Protein AF-A0A356THM4-F1 (afdb_monomer_lite)

Sequence (68 aa):
REVLETLTDREKEILRMRFGMDGEEEHTLTDVGDKFGLSRERIRQLQVQALRKLREARGGILEDFAEV

pLDDT: mean 78.15, std 17.13, range [39.47, 96.0]

Radius of gyration: 11.81 Å; chains: 1; bounding box: 27×23×26 Å

Secondary structure (DSSP, 8-state):
--GGGGS-HHHHHHHHHHHTGGGPPP--HHHHHHHHT--HHHHHHHHHHHHHHHHHHHTS---SSS--

Foldseek 3Di:
DDLCVPDDPLLVVLVCQCPVHPPHDHDQLVVSCVVVVHDSVVSVVSVVVSLVSVCVVVVHDDPPPPDD

Structure (mmCIF, N/CA/C/O backbone):
data_AF-A0A356THM4-F1
#
_entry.id   AF-A0A356THM4-F1
#
loop_
_atom_site.group_PDB
_atom_site.id
_atom_site.type_symbol
_atom_site.label_atom_id
_atom_site.label_alt_id
_atom_site.label_comp_id
_atom_site.label_asym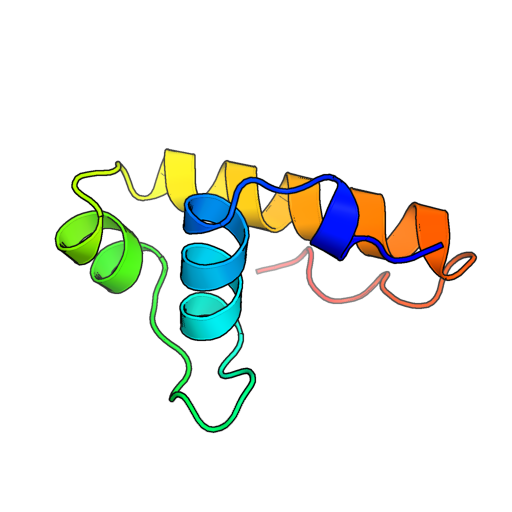_id
_atom_site.label_entity_id
_atom_site.label_seq_id
_atom_site.pdbx_PDB_ins_code
_atom_site.Cartn_x
_atom_site.Cartn_y
_atom_site.Cartn_z
_atom_site.occupancy
_atom_site.B_iso_or_equiv
_atom_site.auth_seq_id
_atom_site.auth_comp_id
_atom_site.auth_asym_id
_atom_site.auth_atom_id
_atom_site.pdbx_PDB_model_num
ATOM 1 N N . ARG A 1 1 ? 6.248 -10.499 -15.509 1.00 45.91 1 ARG A N 1
ATOM 2 C CA . ARG A 1 1 ? 5.020 -11.031 -14.873 1.00 45.91 1 ARG A CA 1
ATOM 3 C C . ARG A 1 1 ? 4.654 -10.055 -13.773 1.00 45.91 1 ARG A C 1
ATOM 5 O O . ARG A 1 1 ? 5.540 -9.704 -13.000 1.00 45.91 1 ARG A O 1
ATOM 12 N N . GLU A 1 2 ? 3.472 -9.465 -13.855 1.00 54.03 2 GLU A N 1
ATOM 13 C CA . GLU A 1 2 ? 3.156 -8.172 -13.250 1.00 54.03 2 GLU A CA 1
ATOM 14 C C . GLU A 1 2 ? 3.098 -8.266 -11.721 1.00 54.03 2 GLU A C 1
ATOM 16 O O . GLU A 1 2 ? 2.352 -9.048 -11.147 1.00 54.03 2 GLU A O 1
ATOM 21 N N . VAL A 1 3 ? 3.893 -7.449 -11.032 1.00 54.31 3 VAL A N 1
ATOM 22 C CA . VAL A 1 3 ? 3.976 -7.413 -9.556 1.00 54.31 3 VAL A CA 1
ATOM 23 C C . VAL A 1 3 ? 2.621 -7.138 -8.913 1.00 54.31 3 VAL A C 1
ATOM 25 O O . VAL A 1 3 ? 2.315 -7.659 -7.836 1.00 54.31 3 VAL A O 1
ATOM 28 N N . LEU A 1 4 ? 1.804 -6.360 -9.624 1.00 59.06 4 LEU A N 1
ATOM 29 C CA . LEU A 1 4 ? 0.450 -6.005 -9.249 1.00 59.06 4 LEU A CA 1
ATOM 30 C C . LEU A 1 4 ? -0.477 -7.228 -9.236 1.00 59.06 4 LEU A C 1
ATOM 32 O O . LEU A 1 4 ? -1.360 -7.271 -8.393 1.00 59.06 4 LEU A O 1
ATOM 36 N N . GLU A 1 5 ? -0.261 -8.263 -10.055 1.00 63.22 5 GLU A N 1
ATOM 37 C CA . GLU A 1 5 ? -1.127 -9.458 -10.088 1.00 63.22 5 GLU A CA 1
ATOM 38 C C . GLU A 1 5 ? -1.081 -10.273 -8.783 1.00 63.22 5 GLU A C 1
ATOM 40 O O . GLU A 1 5 ? -2.023 -10.996 -8.475 1.00 63.22 5 GLU A O 1
ATOM 45 N N . THR A 1 6 ? -0.008 -10.148 -7.989 1.00 67.88 6 THR A N 1
ATOM 46 C CA . THR A 1 6 ? 0.138 -10.864 -6.702 1.00 67.88 6 THR A CA 1
ATOM 47 C C . THR A 1 6 ? -0.429 -10.112 -5.500 1.00 67.88 6 THR A C 1
ATOM 49 O O . THR A 1 6 ? -0.331 -10.600 -4.372 1.00 67.88 6 THR A O 1
ATOM 52 N N . LEU A 1 7 ? -0.931 -8.899 -5.719 1.00 74.81 7 LEU A N 1
ATOM 53 C CA . LEU A 1 7 ? -1.514 -8.056 -4.689 1.00 74.81 7 LEU A CA 1
ATOM 54 C C . LEU A 1 7 ? -3.032 -8.127 -4.782 1.00 74.81 7 LEU A C 1
ATOM 56 O O . LEU A 1 7 ? -3.603 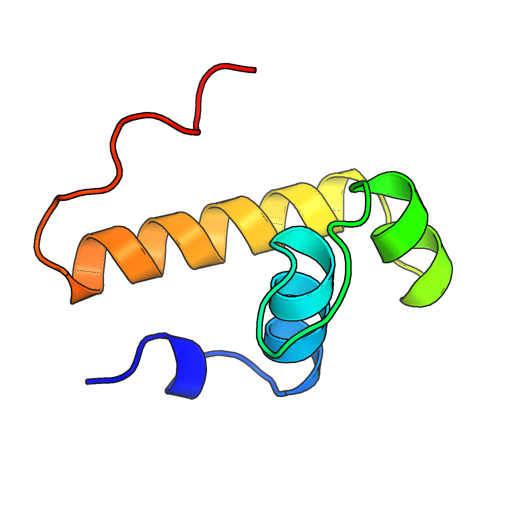-8.150 -5.874 1.00 74.81 7 LEU A O 1
ATOM 60 N N . THR A 1 8 ? -3.684 -8.133 -3.625 1.00 83.31 8 THR A N 1
ATOM 61 C CA . THR A 1 8 ? -5.135 -7.949 -3.569 1.00 83.31 8 THR A CA 1
ATOM 62 C C . THR A 1 8 ? -5.500 -6.576 -4.130 1.00 83.31 8 THR A C 1
ATOM 64 O O . THR A 1 8 ? -4.694 -5.644 -4.085 1.00 83.31 8 THR A O 1
ATOM 67 N N . ASP A 1 9 ? -6.720 -6.410 -4.635 1.00 86.44 9 ASP A N 1
ATOM 68 C CA . ASP A 1 9 ? -7.138 -5.117 -5.196 1.00 86.44 9 ASP A CA 1
ATOM 69 C C . ASP A 1 9 ? -7.055 -3.986 -4.163 1.00 86.44 9 ASP A C 1
ATOM 71 O O . ASP A 1 9 ? -6.637 -2.877 -4.489 1.00 86.44 9 ASP A O 1
ATOM 75 N N . ARG A 1 10 ? -7.301 -4.309 -2.887 1.00 89.25 10 ARG A N 1
ATOM 76 C CA . ARG A 1 10 ? -7.110 -3.387 -1.763 1.00 89.25 10 ARG A CA 1
ATOM 77 C C . ARG A 1 10 ? -5.649 -2.970 -1.585 1.00 89.25 10 ARG A C 1
ATOM 79 O O . ARG A 1 10 ? -5.375 -1.804 -1.336 1.00 89.25 10 ARG A O 1
ATOM 86 N N . GLU A 1 11 ? -4.703 -3.899 -1.703 1.00 86.44 11 GLU A N 1
ATOM 87 C CA . GLU A 1 11 ? -3.271 -3.580 -1.622 1.00 86.44 11 GLU A CA 1
ATOM 88 C C . GLU A 1 11 ? -2.806 -2.762 -2.828 1.00 86.44 11 GLU A C 1
ATOM 90 O O . GLU A 1 11 ? -2.016 -1.838 -2.655 1.00 86.44 11 GLU A O 1
ATOM 95 N N . LYS A 1 12 ? -3.320 -3.043 -4.034 1.00 86.62 12 LYS A N 1
ATOM 96 C CA . LYS A 1 12 ? -3.049 -2.210 -5.216 1.00 86.62 12 LYS A CA 1
ATOM 97 C C . LYS A 1 12 ? -3.515 -0.776 -4.986 1.00 86.62 12 LYS A C 1
ATOM 99 O O . LYS A 1 12 ? -2.762 0.144 -5.268 1.00 86.62 12 LYS A O 1
ATOM 104 N N . GLU A 1 13 ? -4.720 -0.584 -4.455 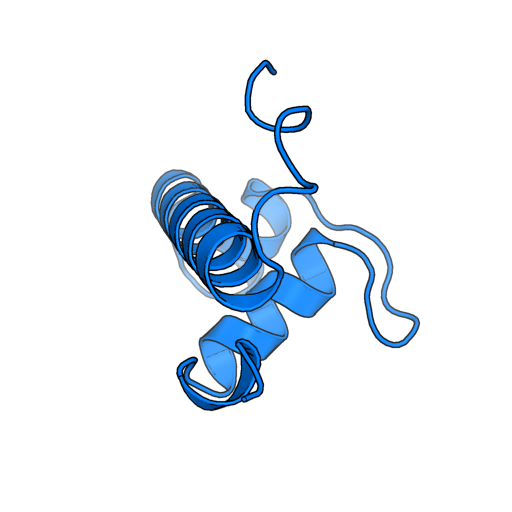1.00 89.44 13 GLU A N 1
ATOM 105 C CA . GLU A 1 13 ? -5.272 0.750 -4.204 1.00 89.44 13 GLU A CA 1
ATOM 106 C C . GLU A 1 13 ? -4.506 1.514 -3.116 1.00 89.44 13 GLU A C 1
ATOM 108 O O . GLU A 1 13 ? -4.165 2.677 -3.307 1.00 89.44 13 GLU A O 1
ATOM 113 N N . ILE A 1 14 ? -4.116 0.835 -2.030 1.00 90.75 14 ILE A N 1
ATOM 114 C CA . ILE A 1 14 ? -3.224 1.395 -1.000 1.00 90.75 14 ILE A CA 1
ATOM 115 C C . ILE A 1 14 ? -1.917 1.910 -1.621 1.00 90.75 14 ILE A C 1
ATOM 117 O O . ILE A 1 14 ? -1.440 2.986 -1.262 1.00 90.75 14 ILE A O 1
ATOM 121 N N . LEU A 1 15 ? -1.326 1.151 -2.547 1.00 86.50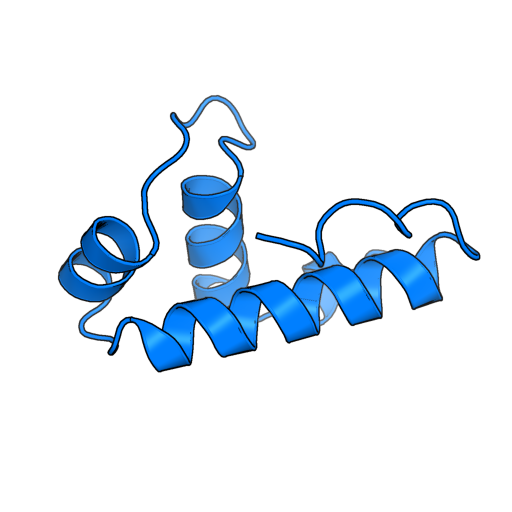 15 LEU A N 1
ATOM 122 C CA . LEU A 1 15 ? -0.070 1.531 -3.193 1.00 86.50 15 LEU A CA 1
ATOM 123 C C . LEU A 1 15 ? -0.260 2.631 -4.238 1.00 86.50 15 LEU A C 1
ATOM 125 O O . LEU A 1 15 ? 0.597 3.505 -4.322 1.00 86.50 15 LEU A O 1
ATOM 129 N N . ARG A 1 16 ? -1.365 2.625 -4.993 1.00 87.81 16 ARG A N 1
ATOM 130 C CA . ARG A 1 16 ? -1.696 3.711 -5.929 1.00 87.81 16 ARG A CA 1
ATOM 131 C C . ARG A 1 16 ? -1.777 5.044 -5.203 1.00 87.81 16 ARG A C 1
ATOM 133 O O . ARG A 1 16 ? -1.043 5.953 -5.571 1.00 87.81 16 ARG A O 1
ATOM 140 N N . MET A 1 17 ? -2.535 5.099 -4.109 1.00 90.81 17 MET A N 1
ATOM 141 C CA . MET A 1 17 ? -2.625 6.287 -3.260 1.00 90.81 17 MET A CA 1
ATOM 142 C C . MET A 1 17 ? -1.281 6.679 -2.653 1.00 90.81 17 MET A C 1
ATOM 144 O O . MET A 1 17 ? -0.944 7.857 -2.570 1.00 90.81 17 MET A O 1
ATOM 148 N N . ARG A 1 18 ? -0.497 5.699 -2.186 1.00 89.69 18 ARG A N 1
ATOM 149 C CA . ARG A 1 18 ? 0.779 5.987 -1.524 1.00 89.69 18 ARG A CA 1
ATOM 150 C C . ARG A 1 18 ? 1.810 6.586 -2.481 1.00 89.69 18 ARG A C 1
ATOM 152 O O . ARG A 1 18 ? 2.599 7.416 -2.044 1.00 89.69 18 ARG A O 1
ATOM 159 N N . PHE A 1 19 ? 1.818 6.143 -3.735 1.00 85.56 19 PHE A N 1
ATOM 160 C CA . PHE A 1 19 ? 2.807 6.516 -4.749 1.00 85.56 19 PHE A CA 1
ATOM 161 C C . PHE A 1 19 ? 2.257 7.452 -5.837 1.00 85.56 19 PHE A C 1
ATOM 163 O O . PHE A 1 19 ? 2.949 7.683 -6.823 1.00 85.56 19 PHE A O 1
ATOM 170 N N . GLY A 1 20 ? 1.023 7.947 -5.694 1.00 85.50 20 GLY A N 1
ATOM 171 C CA . GLY A 1 20 ? 0.400 8.846 -6.667 1.00 85.50 20 GLY A CA 1
ATOM 172 C C . GLY A 1 20 ? 0.291 8.240 -8.072 1.00 85.50 20 GLY A C 1
ATOM 173 O O . GLY A 1 20 ? 0.565 8.893 -9.079 1.00 85.50 20 GLY A O 1
ATOM 174 N N . MET A 1 21 ? -0.016 6.942 -8.154 1.00 82.56 21 MET A N 1
ATOM 175 C CA . MET A 1 21 ? -0.147 6.242 -9.437 1.00 82.56 21 MET A CA 1
ATOM 176 C C . MET A 1 21 ? -1.544 6.448 -10.035 1.00 82.56 21 MET A C 1
ATOM 178 O O . MET A 1 21 ? -2.491 6.775 -9.328 1.00 82.56 21 MET A O 1
ATOM 182 N N . ASP A 1 22 ? -1.685 6.213 -11.342 1.00 78.62 22 ASP A N 1
ATOM 183 C CA . ASP A 1 22 ? -2.965 6.291 -12.068 1.00 78.62 22 ASP A CA 1
ATOM 184 C C . ASP A 1 22 ? -3.679 7.660 -11.967 1.00 78.62 22 ASP A C 1
ATOM 186 O O . ASP A 1 22 ? -4.891 7.757 -12.144 1.00 78.62 22 ASP A O 1
ATOM 190 N N . GLY A 1 23 ? -2.915 8.736 -11.740 1.00 77.19 23 GLY A N 1
ATOM 191 C CA . GLY A 1 23 ? -3.433 10.104 -11.642 1.00 77.19 23 GLY A CA 1
ATOM 192 C C . GLY A 1 23 ? -3.931 10.496 -10.250 1.00 77.19 23 GLY A C 1
ATOM 193 O O . GLY A 1 23 ? -4.506 11.574 -10.108 1.00 77.19 23 GLY A O 1
ATOM 194 N N . GLU A 1 24 ? -3.716 9.656 -9.235 1.00 79.38 24 GLU A N 1
ATOM 195 C CA . GLU A 1 24 ? -3.946 10.028 -7.839 1.00 79.38 24 GLU A CA 1
ATOM 196 C C . GLU A 1 24 ? -2.792 10.873 -7.276 1.00 79.38 24 GLU A C 1
ATOM 198 O O . GLU A 1 24 ? -1.650 10.769 -7.719 1.00 79.38 24 GLU A O 1
ATOM 203 N N . GLU A 1 25 ? -3.079 11.709 -6.277 1.00 86.94 25 GLU A N 1
ATOM 204 C CA . GLU A 1 25 ? -2.039 12.408 -5.513 1.00 86.94 25 GLU A CA 1
ATOM 205 C C . GLU A 1 25 ? -1.341 11.453 -4.533 1.00 86.94 25 GLU A C 1
ATOM 207 O O . GLU A 1 25 ? -1.945 10.505 -4.024 1.00 86.94 25 GLU A O 1
ATOM 212 N N . GLU A 1 26 ? -0.065 11.709 -4.235 1.00 89.06 26 GLU A N 1
ATOM 213 C CA . GLU A 1 26 ? 0.651 10.975 -3.191 1.00 89.06 26 GLU A CA 1
ATOM 214 C C . GLU A 1 26 ? 0.085 11.296 -1.804 1.00 89.06 26 GLU A C 1
ATOM 216 O O . GLU A 1 26 ? 0.057 12.447 -1.372 1.00 89.06 26 GLU A O 1
ATOM 221 N N . HIS A 1 27 ? -0.306 10.256 -1.072 1.00 92.44 27 HIS A N 1
ATOM 222 C CA . HIS A 1 27 ? -0.798 10.363 0.300 1.00 92.44 27 HIS A CA 1
ATOM 223 C C . HIS A 1 27 ? 0.245 9.876 1.308 1.00 92.44 27 HIS A C 1
ATOM 225 O O . HIS A 1 27 ? 1.058 8.988 1.017 1.00 92.44 27 HIS A O 1
ATOM 231 N N . THR A 1 28 ? 0.212 10.411 2.532 1.00 94.62 28 THR A N 1
ATOM 232 C CA . THR A 1 28 ? 1.110 9.944 3.595 1.00 94.62 28 THR A CA 1
ATOM 233 C C . THR A 1 28 ? 0.678 8.575 4.130 1.00 94.62 28 THR A C 1
ATOM 235 O O . THR A 1 28 ? -0.459 8.136 3.961 1.00 94.62 28 THR A O 1
ATOM 238 N N . LEU A 1 29 ? 1.581 7.880 4.835 1.00 92.81 29 LEU A N 1
ATOM 239 C CA . LEU A 1 29 ? 1.252 6.608 5.498 1.00 92.81 29 LEU A CA 1
ATOM 240 C C . LEU A 1 29 ? 0.076 6.737 6.479 1.00 92.81 29 LEU A C 1
ATOM 242 O O . LEU A 1 29 ? -0.646 5.763 6.688 1.00 92.81 29 LEU A O 1
ATOM 246 N N . THR A 1 30 ? -0.076 7.909 7.102 1.00 94.62 30 THR A N 1
ATOM 247 C CA . THR A 1 30 ? -1.161 8.194 8.043 1.00 94.62 30 THR A CA 1
ATOM 248 C C . THR A 1 30 ? -2.476 8.371 7.296 1.00 94.62 30 THR A C 1
ATOM 250 O O . THR A 1 30 ? -3.420 7.661 7.611 1.00 94.62 30 THR A O 1
ATOM 253 N N . ASP A 1 31 ? -2.511 9.194 6.244 1.00 94.56 31 ASP A N 1
ATOM 254 C CA . ASP A 1 31 ? -3.743 9.451 5.478 1.00 94.56 31 ASP A CA 1
ATOM 255 C C . ASP A 1 31 ? -4.299 8.166 4.850 1.00 94.56 31 ASP A C 1
ATOM 257 O O . ASP A 1 31 ? -5.498 7.884 4.896 1.00 94.56 31 ASP A O 1
ATOM 261 N N . VAL A 1 32 ? -3.406 7.337 4.297 1.00 94.44 32 VAL A N 1
ATOM 262 C CA . VAL A 1 32 ? -3.774 6.022 3.761 1.00 94.44 32 VAL A CA 1
ATOM 263 C C . VAL A 1 32 ? -4.216 5.092 4.896 1.00 94.44 32 VAL A C 1
ATOM 265 O O . VAL A 1 32 ? -5.204 4.374 4.762 1.00 94.44 32 VAL A O 1
ATOM 268 N N . GLY A 1 33 ? -3.528 5.109 6.038 1.00 94.94 33 GLY A N 1
ATOM 269 C CA . GLY A 1 33 ? -3.919 4.334 7.216 1.00 94.94 33 GLY A CA 1
ATOM 270 C C . GLY A 1 33 ? -5.343 4.655 7.670 1.00 94.94 33 GLY A C 1
ATOM 271 O O . GLY A 1 33 ? -6.171 3.751 7.785 1.00 94.94 33 GLY A O 1
ATOM 272 N N . ASP A 1 34 ? -5.650 5.940 7.816 1.00 96.00 34 ASP A N 1
ATOM 273 C CA . ASP A 1 34 ? -6.954 6.434 8.248 1.00 96.00 34 ASP A CA 1
ATOM 274 C C . ASP A 1 34 ? -8.056 6.062 7.246 1.00 96.00 34 ASP A C 1
ATOM 276 O O . ASP A 1 34 ? -9.096 5.533 7.645 1.00 96.00 34 ASP A O 1
ATOM 280 N N . LYS A 1 35 ? -7.812 6.221 5.935 1.00 94.19 35 LYS A N 1
ATOM 281 C CA . LYS A 1 35 ? -8.784 5.847 4.891 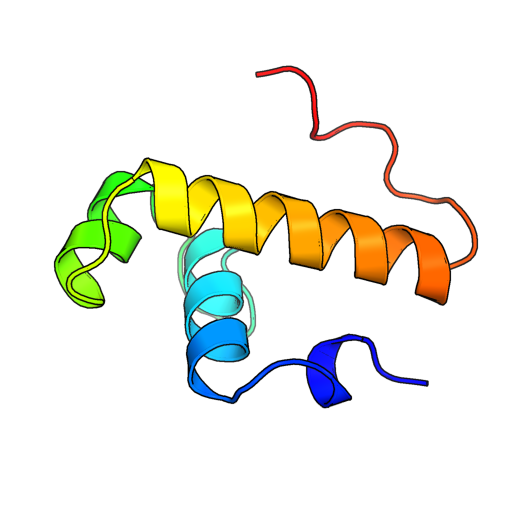1.00 94.19 35 LYS A CA 1
ATOM 282 C C . LYS A 1 35 ? -9.090 4.347 4.873 1.00 94.19 35 LYS A C 1
ATOM 284 O O . LYS A 1 35 ? -10.233 3.953 4.652 1.00 94.19 35 LYS A O 1
ATOM 289 N N . PHE A 1 36 ? -8.084 3.499 5.086 1.00 93.12 36 PHE A N 1
ATOM 290 C CA . PHE A 1 36 ? -8.245 2.044 5.014 1.00 93.12 36 PHE A CA 1
ATOM 291 C C . PHE A 1 36 ? -8.484 1.377 6.376 1.00 93.12 36 PHE A C 1
ATOM 293 O O . PHE A 1 36 ? -8.606 0.149 6.414 1.00 93.12 36 PHE A O 1
ATOM 300 N N . GLY A 1 37 ? -8.559 2.135 7.476 1.00 95.38 37 GLY A N 1
ATOM 301 C CA . GLY A 1 37 ? -8.700 1.594 8.832 1.00 95.38 37 GLY A CA 1
ATOM 302 C C . GLY A 1 37 ? -7.505 0.734 9.255 1.00 95.38 37 GLY A C 1
ATOM 303 O O . GLY A 1 37 ? -7.671 -0.297 9.909 1.00 95.38 37 GLY A O 1
ATOM 304 N N . LEU A 1 38 ? -6.304 1.106 8.814 1.00 94.50 38 LEU A N 1
ATOM 305 C CA . LEU A 1 38 ? -5.053 0.401 9.069 1.00 94.50 38 LEU A CA 1
ATOM 306 C C . LEU A 1 38 ? -4.098 1.295 9.854 1.00 94.50 38 LEU A C 1
ATOM 308 O O . LEU A 1 38 ? -4.066 2.509 9.687 1.00 94.50 38 LEU A O 1
ATOM 312 N N . SER A 1 39 ? -3.257 0.687 10.687 1.00 95.69 39 SER A N 1
ATOM 313 C CA . SER A 1 39 ? -2.197 1.445 11.343 1.00 95.69 39 SER A CA 1
ATOM 314 C C . SER A 1 39 ? -1.165 1.9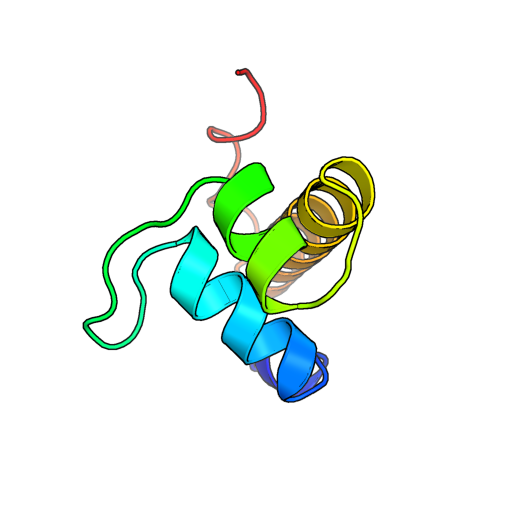35 10.324 1.00 95.69 39 SER A C 1
ATOM 316 O O . SER A 1 39 ? -0.888 1.271 9.320 1.00 95.69 39 SER A O 1
ATOM 318 N N . ARG A 1 40 ? -0.514 3.058 10.638 1.00 95.00 40 ARG A N 1
ATOM 319 C CA . ARG A 1 40 ? 0.617 3.593 9.865 1.00 95.00 40 ARG A CA 1
ATOM 320 C C . ARG A 1 40 ? 1.683 2.528 9.576 1.00 95.00 40 ARG A C 1
ATOM 322 O O . ARG A 1 40 ? 2.172 2.427 8.453 1.00 95.00 40 ARG A O 1
ATOM 329 N N . GLU A 1 41 ? 2.016 1.701 10.570 1.00 94.56 41 GLU A N 1
ATOM 330 C CA . GLU A 1 41 ? 3.011 0.634 10.400 1.00 94.56 41 GLU A CA 1
ATOM 331 C C . GLU A 1 41 ? 2.527 -0.456 9.441 1.00 94.56 41 GLU A C 1
ATOM 333 O O . GLU A 1 41 ? 3.320 -0.996 8.672 1.00 94.56 41 GLU A O 1
ATOM 338 N N . ARG A 1 42 ? 1.221 -0.750 9.406 1.00 91.00 42 ARG A N 1
ATOM 339 C CA . ARG A 1 42 ? 0.681 -1.699 8.432 1.00 91.00 42 ARG A CA 1
ATOM 340 C C . ARG A 1 42 ? 0.820 -1.175 7.003 1.00 91.00 42 ARG A C 1
ATOM 342 O O . ARG A 1 42 ? 1.209 -1.947 6.129 1.00 91.00 42 ARG A O 1
ATOM 349 N N . ILE A 1 43 ? 0.568 0.114 6.768 1.00 93.44 43 ILE A N 1
ATOM 350 C CA . ILE A 1 43 ? 0.802 0.733 5.452 1.00 93.44 43 ILE A CA 1
ATOM 351 C C . ILE A 1 43 ? 2.292 0.690 5.093 1.00 93.44 43 ILE A C 1
ATOM 353 O O . ILE A 1 43 ? 2.642 0.313 3.976 1.00 93.44 43 ILE A O 1
ATOM 357 N N . ARG A 1 44 ? 3.183 0.973 6.054 1.00 92.44 44 ARG A N 1
ATOM 358 C CA . ARG A 1 44 ? 4.639 0.873 5.858 1.00 92.44 44 ARG A CA 1
ATOM 359 C C . ARG A 1 44 ? 5.065 -0.535 5.435 1.00 92.44 44 ARG A C 1
ATOM 361 O O . ARG A 1 44 ? 5.834 -0.689 4.490 1.00 92.44 44 ARG A O 1
ATOM 368 N N . GLN A 1 45 ? 4.539 -1.569 6.090 1.00 90.50 45 GLN A N 1
ATOM 369 C CA . GLN A 1 45 ? 4.813 -2.966 5.740 1.00 90.50 45 GLN A CA 1
ATOM 370 C C . GLN A 1 45 ? 4.356 -3.307 4.319 1.00 90.50 45 GLN A C 1
ATOM 372 O O . GLN A 1 45 ? 5.114 -3.928 3.575 1.00 90.50 45 GLN A O 1
ATOM 377 N N . LEU A 1 46 ? 3.149 -2.884 3.931 1.00 87.50 46 LEU A N 1
ATOM 378 C CA . LEU A 1 46 ? 2.632 -3.089 2.575 1.00 87.50 46 LEU A CA 1
ATOM 379 C C . LEU A 1 46 ? 3.508 -2.386 1.531 1.00 87.50 46 LEU A C 1
ATOM 381 O O . LEU A 1 46 ? 3.835 -2.987 0.508 1.00 87.50 46 LEU A O 1
ATOM 385 N N . GLN A 1 47 ? 3.965 -1.163 1.820 1.00 86.75 47 GLN A N 1
ATOM 386 C CA . GLN A 1 47 ? 4.899 -0.427 0.965 1.00 86.75 47 GLN A CA 1
ATOM 387 C C . GLN A 1 47 ? 6.211 -1.204 0.775 1.00 86.75 47 GLN A C 1
ATOM 389 O O . GLN A 1 47 ? 6.642 -1.420 -0.356 1.00 86.75 47 GLN A O 1
ATOM 394 N N . VAL A 1 48 ? 6.828 -1.678 1.861 1.00 88.12 48 VAL A N 1
ATOM 395 C CA . VAL A 1 48 ? 8.077 -2.458 1.802 1.00 88.12 48 VAL A CA 1
ATOM 396 C C . VAL A 1 48 ? 7.882 -3.763 1.028 1.00 88.12 48 VAL A C 1
ATOM 398 O O . VAL A 1 48 ? 8.715 -4.113 0.193 1.00 88.12 48 VAL A O 1
ATOM 401 N N . GLN A 1 49 ? 6.780 -4.480 1.261 1.00 84.12 49 GLN A N 1
ATOM 402 C CA . GLN A 1 49 ? 6.470 -5.714 0.534 1.00 84.12 49 GLN A CA 1
ATOM 403 C C . GLN A 1 49 ? 6.299 -5.462 -0.966 1.00 84.12 49 GLN A C 1
ATOM 405 O O . GLN A 1 49 ? 6.829 -6.223 -1.776 1.00 84.12 49 GLN A O 1
ATOM 410 N N . ALA A 1 50 ? 5.606 -4.389 -1.340 1.00 80.88 50 ALA A N 1
ATOM 411 C CA . ALA A 1 50 ? 5.436 -3.996 -2.730 1.00 80.88 50 ALA A CA 1
ATOM 412 C C . ALA A 1 50 ? 6.766 -3.621 -3.389 1.00 80.88 50 ALA A C 1
ATOM 414 O O . ALA A 1 50 ? 7.079 -4.143 -4.456 1.00 80.88 50 ALA A O 1
ATOM 415 N N . LEU A 1 51 ? 7.583 -2.789 -2.735 1.00 81.62 51 LEU A N 1
ATOM 416 C CA . LEU A 1 51 ? 8.909 -2.396 -3.225 1.00 81.62 51 LEU A CA 1
ATOM 417 C C . LEU A 1 51 ? 9.835 -3.604 -3.396 1.00 81.62 51 LEU A C 1
ATOM 419 O O . LEU A 1 51 ? 10.506 -3.726 -4.421 1.00 81.62 51 LEU A O 1
ATOM 423 N N . ARG A 1 52 ? 9.826 -4.543 -2.441 1.00 81.62 52 ARG A N 1
ATOM 424 C CA . ARG A 1 52 ? 10.610 -5.781 -2.537 1.00 81.62 52 ARG A CA 1
ATOM 425 C C . ARG A 1 52 ? 10.194 -6.612 -3.749 1.00 81.62 52 ARG A C 1
ATOM 427 O O . ARG A 1 52 ? 11.045 -6.999 -4.545 1.00 81.62 52 ARG A O 1
ATOM 434 N N . LYS A 1 53 ? 8.887 -6.820 -3.939 1.00 74.38 53 LYS A N 1
ATOM 435 C CA . LYS A 1 53 ? 8.350 -7.542 -5.102 1.00 74.38 53 LYS A CA 1
ATOM 436 C C . LYS A 1 53 ? 8.639 -6.812 -6.422 1.00 74.38 53 LYS A C 1
ATOM 438 O O . LYS A 1 53 ? 8.947 -7.460 -7.419 1.00 74.38 53 LYS A O 1
ATOM 443 N N . LEU A 1 54 ? 8.586 -5.476 -6.436 1.00 73.50 54 LEU A N 1
ATOM 444 C CA . LEU A 1 54 ? 8.959 -4.655 -7.596 1.00 73.50 54 LEU A CA 1
ATOM 445 C C . LEU A 1 54 ? 10.434 -4.841 -7.964 1.00 73.50 54 LEU A C 1
ATOM 447 O O . LEU A 1 54 ? 10.747 -5.013 -9.143 1.00 73.50 54 LEU A O 1
ATOM 451 N N . ARG A 1 55 ? 11.327 -4.873 -6.968 1.00 72.81 55 ARG A N 1
ATOM 452 C CA . ARG A 1 55 ? 12.759 -5.139 -7.161 1.00 72.81 55 ARG A CA 1
ATOM 453 C C . ARG A 1 55 ? 13.010 -6.541 -7.721 1.00 72.81 55 ARG A C 1
ATOM 455 O O . ARG A 1 55 ? 13.782 -6.673 -8.670 1.00 72.81 55 ARG A O 1
ATOM 462 N N . GLU A 1 56 ? 12.337 -7.553 -7.171 1.00 71.69 56 GLU A N 1
ATOM 463 C CA . GLU A 1 56 ? 12.434 -8.956 -7.607 1.00 71.69 56 GLU A CA 1
ATOM 464 C C . GLU A 1 56 ? 11.930 -9.146 -9.051 1.00 71.69 56 GLU A C 1
ATOM 466 O O . GLU A 1 56 ? 12.546 -9.869 -9.830 1.00 71.69 56 GLU A O 1
ATOM 471 N N . ALA A 1 57 ? 10.856 -8.458 -9.448 1.00 67.00 57 ALA A N 1
ATOM 472 C CA . ALA A 1 57 ? 10.290 -8.589 -10.791 1.00 67.00 57 ALA A CA 1
ATOM 473 C C . ALA A 1 57 ? 10.984 -7.745 -11.872 1.00 67.00 57 ALA A C 1
ATOM 475 O O . ALA A 1 57 ? 10.879 -8.085 -13.050 1.00 67.00 57 ALA A O 1
ATOM 476 N N . ARG A 1 58 ? 11.654 -6.641 -11.504 1.00 61.62 58 ARG A N 1
ATOM 477 C CA . ARG A 1 58 ? 12.386 -5.777 -12.451 1.00 61.62 58 ARG A CA 1
ATOM 478 C C . ARG A 1 58 ? 13.888 -6.064 -12.541 1.00 61.62 58 ARG A C 1
ATOM 480 O O . ARG A 1 58 ? 14.550 -5.441 -13.360 1.00 61.62 58 ARG A O 1
ATOM 487 N N . GLY A 1 59 ? 14.433 -6.983 -11.742 1.00 51.50 59 GLY A N 1
ATOM 488 C CA . GLY A 1 59 ? 15.863 -7.303 -11.792 1.00 51.50 59 GLY A CA 1
ATOM 489 C C . GLY A 1 59 ? 16.777 -6.175 -11.288 1.00 51.50 59 GLY A C 1
ATOM 490 O O . GLY A 1 59 ? 17.852 -5.987 -11.841 1.00 51.50 59 GLY A O 1
ATOM 491 N N . GLY A 1 60 ? 16.369 -5.449 -10.235 1.00 50.28 60 GLY A N 1
ATOM 492 C CA . GLY A 1 60 ? 17.287 -4.603 -9.450 1.00 50.28 60 GLY A CA 1
ATOM 493 C C . GLY A 1 60 ? 17.455 -3.133 -9.868 1.00 50.28 60 GLY A C 1
ATOM 494 O O . GLY A 1 60 ? 18.580 -2.702 -10.065 1.00 50.28 60 GLY A O 1
ATOM 495 N N . ILE A 1 61 ? 16.379 -2.333 -9.952 1.00 46.25 61 ILE A N 1
ATOM 496 C CA . ILE A 1 61 ? 16.480 -0.879 -10.269 1.00 46.25 61 ILE A CA 1
ATOM 497 C C . ILE A 1 61 ? 15.861 0.034 -9.180 1.00 46.25 61 ILE A C 1
ATOM 499 O O . ILE A 1 61 ? 15.605 1.206 -9.402 1.00 46.25 61 ILE A O 1
ATOM 503 N N . LEU A 1 62 ? 15.598 -0.458 -7.967 1.00 49.16 62 LEU A N 1
ATOM 504 C CA . LEU A 1 62 ? 14.974 0.363 -6.910 1.00 49.16 62 LEU A CA 1
ATOM 505 C C . LEU A 1 62 ? 15.720 0.212 -5.579 1.00 49.16 62 LEU A C 1
ATOM 507 O O . LEU A 1 62 ? 15.175 -0.341 -4.626 1.00 49.16 62 LEU A O 1
ATOM 511 N N . GLU A 1 63 ? 16.984 0.636 -5.533 1.00 47.31 63 GLU A N 1
ATOM 512 C CA . GLU A 1 63 ? 17.786 0.646 -4.296 1.00 47.31 63 GLU A CA 1
ATOM 513 C C . GLU A 1 63 ? 17.589 1.903 -3.424 1.00 47.31 63 GLU A C 1
ATOM 515 O O . GLU A 1 63 ? 17.909 1.845 -2.245 1.00 47.31 63 GLU A O 1
ATOM 520 N N . ASP A 1 64 ? 16.946 2.972 -3.909 1.00 47.38 64 ASP A N 1
ATOM 521 C CA . ASP A 1 64 ? 17.104 4.307 -3.289 1.00 47.38 64 ASP A CA 1
ATOM 522 C C . ASP A 1 64 ? 15.946 4.861 -2.432 1.00 47.38 64 ASP A C 1
ATOM 524 O O . ASP A 1 64 ? 16.021 5.993 -1.968 1.00 47.38 64 ASP A O 1
ATOM 528 N N . PHE A 1 65 ? 14.878 4.108 -2.152 1.00 52.28 65 PHE A N 1
ATOM 529 C CA . PHE A 1 65 ? 13.736 4.643 -1.372 1.00 52.28 65 PHE A CA 1
ATOM 530 C C . PHE A 1 65 ? 13.615 4.098 0.061 1.00 52.28 65 PHE A C 1
ATOM 532 O O . PHE A 1 65 ? 12.592 4.307 0.713 1.00 52.28 65 PHE A O 1
ATOM 539 N N . ALA A 1 66 ? 14.623 3.374 0.557 1.00 43.09 66 ALA A N 1
ATOM 540 C CA . ALA A 1 66 ? 14.576 2.737 1.879 1.00 43.09 66 ALA A CA 1
ATOM 541 C C . ALA A 1 66 ? 15.195 3.566 3.025 1.00 43.09 66 ALA A C 1
ATOM 543 O O . ALA A 1 66 ? 15.067 3.154 4.177 1.00 43.09 66 ALA A O 1
ATOM 544 N N . GLU A 1 67 ? 15.812 4.718 2.746 1.00 40.66 67 GLU A N 1
ATOM 545 C CA . GLU A 1 67 ? 16.428 5.583 3.763 1.00 40.66 67 GLU A CA 1
ATOM 546 C C . GLU A 1 67 ? 15.690 6.924 3.910 1.00 40.66 67 GLU A C 1
ATOM 548 O O . GLU A 1 67 ? 16.198 7.961 3.496 1.00 40.66 67 GLU A O 1
ATOM 553 N N . VAL A 1 68 ? 14.489 6.912 4.505 1.00 39.47 68 VAL A N 1
ATOM 554 C CA . VAL A 1 68 ? 13.909 8.082 5.205 1.00 39.47 68 VAL A CA 1
ATOM 555 C C . VAL A 1 68 ? 13.116 7.619 6.424 1.00 39.47 68 VAL A C 1
ATOM 557 O O . VAL A 1 68 ? 12.262 6.713 6.268 1.00 39.47 68 VAL A O 1
#